Protein AF-S8DEQ6-F1 (afdb_monomer_lite)

pLDDT: mean 71.31, std 13.89, range [41.47, 92.44]

Radius of gyration: 19.78 Å; chains: 1; bounding box: 53×26×53 Å

Secondary structure (DSSP, 8-state):
--SSS-TTTTHHHHHHHHHHHHHHHHHHHHHHHHHHHHT-TT--HHHHHHHHHHHHHHHHHHTTSS--TTSS---HHHHHHHHHHHHHHHHHHGGGS--

Sequence (99 aa):
NFAAIIPGDSVAGLVVSNGILNFLNIYNTMLIVRLVLTWFPNAPPVVVSPLSTLCDPYLNIFRGIIPPLGGSLDLSPILAFLVLNAFSSTAAALPAELP

Foldseek 3Di:
DPPPPDPCVPPVVVCVVVVVVVVVVVLVVLLVVLQVQLVDPDRDCVSNVVSCVSCVVVVVVVPPVDPQPPDRRDCVVVVVVVVVVVVVVVVVCVVVPDD

Organism: NCBI:txid192259

Structure (mmCIF, N/CA/C/O backbone):
data_AF-S8DEQ6-F1
#
_entry.id   AF-S8DEQ6-F1
#
loop_
_atom_site.group_PDB
_atom_site.id
_atom_site.type_symbol
_atom_site.label_atom_id
_atom_site.label_alt_id
_atom_site.label_comp_id
_atom_site.label_asym_id
_atom_site.label_entity_id
_atom_site.label_seq_id
_atom_site.pdbx_PDB_ins_code
_atom_site.Cartn_x
_atom_site.Cartn_y
_atom_site.Cartn_z
_atom_site.occupancy
_atom_site.B_iso_or_equiv
_atom_site.auth_seq_id
_atom_site.auth_comp_id
_atom_site.auth_asym_id
_atom_site.auth_atom_id
_atom_site.pdbx_PDB_model_num
ATOM 1 N N . ASN A 1 1 ? 25.142 -9.696 -34.608 1.00 41.47 1 ASN A N 1
ATOM 2 C CA . ASN A 1 1 ? 25.346 -8.248 -34.410 1.00 41.47 1 ASN A CA 1
ATOM 3 C C . ASN A 1 1 ? 23.988 -7.549 -34.516 1.00 41.47 1 ASN A C 1
ATOM 5 O O . ASN A 1 1 ? 23.666 -7.010 -35.562 1.00 41.47 1 ASN A O 1
ATOM 9 N N . PHE A 1 2 ? 23.149 -7.675 -33.480 1.00 42.25 2 PHE A N 1
ATOM 10 C CA . PHE A 1 2 ? 21.767 -7.153 -33.447 1.00 42.25 2 PHE A CA 1
ATOM 11 C C . PHE A 1 2 ? 21.610 -5.954 -32.488 1.00 42.25 2 PHE A C 1
ATOM 13 O O . PHE A 1 2 ? 20.505 -5.468 -32.285 1.00 42.25 2 PHE A O 1
ATOM 20 N N . ALA A 1 3 ? 22.715 -5.461 -31.918 1.00 54.91 3 ALA A N 1
ATOM 21 C CA . ALA A 1 3 ? 22.726 -4.392 -30.916 1.00 54.91 3 ALA A CA 1
ATOM 22 C C . ALA A 1 3 ? 22.797 -2.968 -31.510 1.00 54.91 3 ALA A C 1
ATOM 24 O O . ALA A 1 3 ? 22.835 -2.008 -30.758 1.00 54.91 3 ALA A O 1
ATOM 25 N N . ALA A 1 4 ? 22.830 -2.809 -32.839 1.00 56.03 4 ALA A N 1
ATOM 26 C CA . ALA A 1 4 ? 23.157 -1.532 -33.488 1.00 56.03 4 ALA A CA 1
ATOM 27 C C . ALA A 1 4 ? 21.979 -0.828 -34.202 1.00 56.03 4 ALA A C 1
ATOM 29 O O . ALA A 1 4 ? 22.217 0.096 -34.972 1.00 56.03 4 ALA A O 1
ATOM 30 N N . ILE A 1 5 ? 20.723 -1.260 -34.010 1.00 61.47 5 ILE A N 1
ATOM 31 C CA . ILE A 1 5 ? 19.575 -0.776 -34.816 1.00 61.47 5 ILE A CA 1
ATOM 32 C C . ILE A 1 5 ? 18.491 -0.021 -34.022 1.00 61.47 5 ILE A C 1
ATOM 34 O O . ILE A 1 5 ? 17.578 0.524 -34.635 1.00 61.47 5 ILE A O 1
ATOM 38 N N . ILE A 1 6 ? 18.592 0.129 -32.696 1.00 58.22 6 ILE A N 1
ATOM 39 C CA . ILE A 1 6 ? 17.640 0.975 -31.950 1.00 58.22 6 ILE A CA 1
ATOM 40 C C . ILE A 1 6 ? 18.342 2.235 -31.437 1.00 58.22 6 ILE A C 1
ATOM 42 O O . ILE A 1 6 ? 19.023 2.156 -30.422 1.00 58.22 6 ILE A O 1
ATOM 46 N N . PRO A 1 7 ? 18.164 3.404 -32.081 1.00 52.47 7 PRO A N 1
ATOM 47 C CA . PRO A 1 7 ? 18.552 4.675 -31.482 1.00 52.47 7 PRO A CA 1
ATOM 48 C C . PRO A 1 7 ? 17.613 4.956 -30.293 1.00 52.47 7 PRO A C 1
ATOM 50 O O . PRO A 1 7 ? 16.493 5.425 -30.485 1.00 52.47 7 PRO A O 1
ATOM 53 N N . GLY A 1 8 ? 18.023 4.604 -29.065 1.00 53.75 8 GLY A N 1
ATOM 54 C CA . GLY A 1 8 ? 17.204 4.779 -27.845 1.00 53.75 8 GLY A CA 1
ATOM 55 C C . GLY A 1 8 ? 17.453 3.778 -26.704 1.00 53.75 8 GLY A C 1
ATOM 56 O O . GLY A 1 8 ? 16.869 3.894 -25.627 1.00 53.75 8 GLY A O 1
ATOM 57 N N . ASP A 1 9 ? 18.342 2.822 -26.921 1.00 60.38 9 ASP A N 1
ATOM 58 C CA . ASP A 1 9 ? 18.729 1.678 -26.096 1.00 60.38 9 ASP A CA 1
ATOM 59 C C . ASP A 1 9 ? 19.263 2.002 -24.685 1.00 60.38 9 ASP A C 1
ATOM 61 O O . ASP A 1 9 ? 19.093 1.185 -23.781 1.00 60.38 9 ASP A O 1
ATOM 65 N N . SER A 1 10 ? 19.805 3.199 -24.429 1.00 62.03 10 SER A N 1
ATOM 66 C CA . SER A 1 10 ? 20.256 3.577 -23.074 1.00 62.03 10 SER A CA 1
ATOM 67 C C . SER A 1 10 ? 19.240 4.419 -22.298 1.00 62.03 10 SER A C 1
ATOM 69 O O . SER A 1 10 ? 18.956 4.145 -21.134 1.00 62.03 10 SER A O 1
ATOM 71 N N . VAL A 1 11 ? 18.631 5.422 -22.935 1.00 70.75 11 VAL A N 1
ATOM 72 C CA . VAL A 1 11 ? 17.699 6.342 -22.257 1.00 70.75 11 VAL A CA 1
ATOM 73 C C . VAL A 1 11 ? 16.325 5.723 -22.028 1.00 70.75 11 VAL A C 1
ATOM 75 O O . VAL A 1 11 ? 15.780 5.882 -20.941 1.00 70.75 11 VAL A O 1
ATOM 78 N N . ALA A 1 12 ? 15.779 4.968 -22.987 1.00 75.25 12 ALA A N 1
ATOM 79 C CA . ALA A 1 12 ? 14.505 4.280 -22.782 1.00 75.25 12 ALA A CA 1
ATOM 80 C C . ALA A 1 12 ? 14.652 3.170 -21.729 1.00 75.25 12 ALA A C 1
ATOM 82 O O . ALA A 1 12 ? 13.825 3.071 -20.826 1.00 75.25 12 ALA A O 1
ATOM 83 N N . GLY A 1 13 ? 15.746 2.400 -21.785 1.00 76.62 13 GLY A N 1
ATOM 84 C CA . GLY A 1 13 ? 16.069 1.389 -20.776 1.00 76.62 13 GLY A CA 1
ATOM 85 C C . GLY A 1 13 ? 16.248 1.988 -19.378 1.00 76.62 13 GLY A C 1
ATOM 86 O O . GLY A 1 13 ? 15.695 1.469 -18.410 1.00 76.62 13 GLY A O 1
ATOM 87 N N . LEU A 1 14 ? 16.943 3.124 -19.270 1.00 79.25 14 LEU A N 1
ATOM 88 C CA . LEU A 1 14 ? 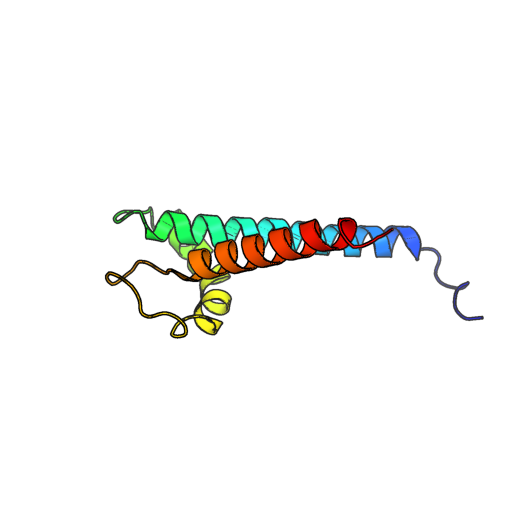17.133 3.840 -18.010 1.00 79.25 14 LEU A CA 1
ATOM 89 C C . LEU A 1 14 ? 15.822 4.416 -17.462 1.00 79.25 14 LEU A C 1
ATOM 91 O O . LEU A 1 14 ? 15.559 4.294 -16.269 1.00 79.25 14 LEU A O 1
ATOM 95 N N . VAL A 1 15 ? 14.987 5.024 -18.309 1.00 84.25 15 VAL A N 1
ATOM 96 C CA . VAL A 1 15 ? 13.688 5.581 -17.897 1.00 84.25 15 VAL A CA 1
ATOM 97 C C . VAL A 1 15 ? 12.745 4.474 -17.438 1.00 84.25 15 VAL A C 1
ATOM 99 O O . VAL A 1 15 ? 12.099 4.627 -16.405 1.00 84.25 15 VAL A O 1
ATOM 102 N N . VAL A 1 16 ? 12.698 3.345 -18.148 1.00 87.44 16 VAL A N 1
ATOM 103 C CA . VAL A 1 16 ? 11.881 2.189 -17.753 1.00 87.44 16 VAL A CA 1
ATOM 104 C C . VAL A 1 16 ? 12.399 1.579 -16.450 1.00 87.44 16 VAL A C 1
ATOM 106 O O . VAL A 1 16 ? 11.610 1.358 -15.535 1.00 87.44 16 VAL A O 1
ATOM 109 N N . SER A 1 17 ? 13.713 1.372 -16.324 1.00 82.06 17 SER A N 1
ATOM 110 C CA . SER A 1 17 ? 14.335 0.837 -15.106 1.00 82.06 17 SER A CA 1
ATOM 111 C C . SER A 1 17 ? 14.065 1.731 -13.892 1.00 82.06 17 SER A C 1
ATOM 113 O O . SER A 1 17 ? 13.532 1.274 -12.880 1.00 82.06 17 SER A O 1
ATOM 115 N N . ASN A 1 18 ? 14.319 3.036 -14.019 1.00 87.69 18 ASN A N 1
ATOM 116 C CA . ASN A 1 18 ? 14.038 4.001 -12.958 1.00 87.69 18 ASN A CA 1
ATOM 117 C C . ASN A 1 18 ? 12.540 4.114 -12.660 1.00 87.69 18 ASN A C 1
ATOM 119 O O . ASN A 1 18 ? 12.160 4.246 -11.500 1.00 87.69 18 ASN A O 1
ATOM 123 N N . GLY A 1 19 ? 11.682 4.037 -13.680 1.00 90.94 19 GLY A N 1
ATOM 124 C CA . GLY A 1 19 ? 10.231 4.048 -13.517 1.00 90.94 19 GLY A CA 1
ATOM 125 C C . GLY A 1 19 ? 9.737 2.866 -12.684 1.00 90.94 19 GLY A C 1
ATOM 126 O O . GLY A 1 19 ? 8.959 3.061 -11.752 1.00 90.94 19 GLY A O 1
ATOM 127 N N . ILE A 1 20 ? 10.243 1.662 -12.962 1.00 91.69 20 ILE A N 1
ATOM 128 C CA . ILE A 1 20 ? 9.925 0.449 -12.197 1.00 91.69 20 ILE A CA 1
ATOM 129 C C . ILE A 1 20 ? 10.438 0.570 -10.760 1.00 91.69 20 ILE A C 1
ATOM 131 O O . ILE A 1 20 ? 9.675 0.339 -9.824 1.00 91.69 20 ILE A O 1
ATOM 135 N N . LEU A 1 21 ? 11.698 0.972 -10.562 1.00 91.06 21 LEU A N 1
ATOM 136 C CA . LEU A 1 21 ? 12.271 1.140 -9.222 1.00 91.06 21 LEU A CA 1
ATOM 137 C C . LEU A 1 21 ? 11.488 2.161 -8.392 1.00 91.06 21 LEU A C 1
ATOM 139 O O . LEU A 1 21 ? 11.178 1.916 -7.226 1.00 91.06 21 LEU A O 1
ATOM 143 N N . ASN A 1 22 ? 11.124 3.291 -8.996 1.00 92.44 22 ASN A N 1
ATOM 144 C CA . ASN A 1 22 ? 10.340 4.316 -8.325 1.00 92.44 22 ASN A CA 1
ATOM 145 C C . ASN A 1 22 ? 8.929 3.814 -7.985 1.00 92.44 22 ASN A C 1
ATOM 147 O O . ASN A 1 22 ? 8.466 3.992 -6.862 1.00 92.44 22 ASN A O 1
ATOM 151 N N . PHE A 1 23 ? 8.269 3.118 -8.916 1.00 92.44 23 PHE A N 1
ATOM 152 C CA . PHE A 1 23 ? 6.970 2.497 -8.664 1.00 92.44 23 PHE A CA 1
ATOM 153 C C . PHE A 1 23 ? 7.023 1.524 -7.480 1.00 92.44 23 PHE A C 1
ATOM 155 O O . PHE A 1 23 ? 6.189 1.614 -6.581 1.00 92.44 23 PHE A O 1
ATOM 162 N N . LEU A 1 24 ? 8.025 0.641 -7.439 1.00 89.81 24 LEU A N 1
ATOM 163 C CA . LEU A 1 24 ? 8.204 -0.319 -6.348 1.00 89.81 24 LEU A CA 1
ATOM 164 C C . LEU A 1 24 ? 8.441 0.379 -5.004 1.00 89.81 24 LEU A C 1
ATOM 166 O O . LEU A 1 24 ? 7.846 -0.017 -4.005 1.00 89.81 24 LEU A O 1
ATOM 170 N N . ASN A 1 25 ? 9.243 1.447 -4.974 1.00 89.56 25 ASN A N 1
ATOM 171 C CA . ASN A 1 25 ? 9.470 2.236 -3.760 1.00 89.56 25 ASN A CA 1
ATOM 172 C C . ASN A 1 25 ? 8.185 2.902 -3.248 1.00 89.56 25 ASN A C 1
ATOM 174 O O . ASN A 1 25 ? 7.893 2.862 -2.048 1.00 89.56 25 ASN A O 1
ATOM 178 N N . ILE A 1 26 ? 7.391 3.486 -4.148 1.00 92.25 26 ILE A N 1
ATOM 179 C CA . ILE A 1 26 ? 6.112 4.108 -3.794 1.00 92.25 26 ILE A CA 1
ATOM 180 C C . ILE A 1 26 ? 5.123 3.037 -3.315 1.00 92.25 26 ILE A C 1
ATOM 182 O O . ILE A 1 26 ? 4.465 3.230 -2.294 1.00 92.25 26 ILE A O 1
ATOM 186 N N . TYR A 1 27 ? 5.046 1.890 -3.994 1.00 88.31 27 TYR A N 1
ATOM 187 C CA . TYR A 1 27 ? 4.179 0.780 -3.596 1.00 88.31 27 TYR A CA 1
ATOM 188 C C . TYR A 1 27 ? 4.565 0.205 -2.228 1.00 88.31 27 TYR A C 1
ATOM 190 O O . TYR A 1 27 ? 3.702 0.019 -1.371 1.00 88.31 27 TYR A O 1
ATOM 198 N N . ASN A 1 28 ? 5.861 0.026 -1.969 1.00 83.81 28 ASN A N 1
ATOM 199 C CA . ASN A 1 28 ? 6.372 -0.372 -0.659 1.00 83.81 28 ASN A CA 1
ATOM 200 C C . ASN A 1 28 ? 5.977 0.638 0.432 1.00 83.81 28 ASN A C 1
ATOM 202 O O . ASN A 1 28 ? 5.499 0.259 1.499 1.00 83.81 28 ASN A O 1
ATOM 206 N N . THR A 1 29 ? 6.094 1.935 0.139 1.00 85.31 29 THR A N 1
ATOM 207 C CA . THR A 1 29 ? 5.660 2.998 1.057 1.00 85.31 29 THR A CA 1
ATOM 208 C C . THR A 1 29 ? 4.151 2.932 1.314 1.00 85.31 29 THR A C 1
ATOM 210 O O . THR A 1 29 ? 3.725 3.037 2.463 1.00 85.31 29 THR A O 1
ATOM 213 N N . MET A 1 30 ? 3.332 2.693 0.283 1.00 87.62 30 MET A N 1
ATOM 214 C CA . MET A 1 30 ? 1.882 2.516 0.432 1.00 87.62 30 MET A CA 1
ATOM 215 C C . MET A 1 30 ? 1.529 1.316 1.319 1.00 87.62 30 MET A C 1
ATOM 217 O O . MET A 1 30 ? 0.651 1.444 2.171 1.00 87.62 30 MET A O 1
ATOM 221 N N . LEU A 1 31 ? 2.229 0.186 1.180 1.00 83.25 31 LEU A N 1
ATOM 222 C CA . LEU A 1 31 ? 2.036 -0.990 2.037 1.00 83.25 31 LEU A CA 1
ATOM 223 C C . LEU A 1 31 ? 2.368 -0.691 3.506 1.00 83.25 31 LEU A C 1
ATOM 225 O O . LEU A 1 31 ? 1.607 -1.068 4.398 1.00 83.25 31 LEU A O 1
ATOM 229 N N . ILE A 1 32 ? 3.459 0.037 3.763 1.00 80.75 32 ILE A N 1
ATOM 230 C CA . ILE A 1 32 ? 3.833 0.472 5.117 1.00 80.75 32 ILE A CA 1
ATOM 231 C C . ILE A 1 32 ? 2.764 1.407 5.698 1.00 80.75 32 ILE A C 1
ATOM 233 O O . ILE A 1 32 ? 2.340 1.226 6.837 1.00 80.75 32 ILE A O 1
ATOM 237 N N . VAL A 1 33 ? 2.278 2.379 4.921 1.00 84.31 33 VAL A N 1
ATOM 238 C CA . VAL A 1 33 ? 1.213 3.293 5.365 1.00 84.31 33 VAL A CA 1
ATOM 239 C C . VAL A 1 33 ? -0.081 2.528 5.648 1.00 84.31 33 VAL A C 1
ATOM 241 O O . VAL A 1 33 ? -0.685 2.730 6.700 1.00 84.31 33 VAL A O 1
ATOM 244 N N . ARG A 1 34 ? -0.496 1.620 4.752 1.00 83.38 34 ARG A N 1
ATOM 245 C CA . ARG A 1 34 ? -1.689 0.772 4.921 1.00 83.38 34 ARG A CA 1
ATOM 246 C C . ARG A 1 34 ? -1.639 0.023 6.243 1.00 83.38 34 ARG A C 1
ATOM 248 O O . ARG A 1 34 ? -2.643 -0.023 6.949 1.00 83.38 34 ARG A O 1
ATOM 255 N N . LEU A 1 35 ? -0.475 -0.521 6.569 1.00 75.38 35 LEU A N 1
ATOM 256 C CA . LEU A 1 35 ? -0.243 -1.226 7.809 1.00 75.38 35 LEU A CA 1
ATOM 257 C C . LEU A 1 35 ? -0.318 -0.303 9.024 1.00 75.38 35 LEU A C 1
ATOM 259 O O . LEU A 1 35 ? -1.065 -0.593 9.950 1.00 75.38 35 LEU A O 1
ATOM 263 N N . VAL A 1 36 ? 0.426 0.802 9.033 1.00 79.06 36 VAL A N 1
ATOM 264 C CA . VAL A 1 36 ? 0.406 1.746 10.158 1.00 79.06 36 VAL A CA 1
ATOM 265 C C . VAL A 1 36 ? -1.026 2.216 10.424 1.00 79.06 36 VAL A C 1
ATOM 267 O O . VAL A 1 36 ? -1.446 2.282 11.574 1.00 79.06 36 VAL A O 1
ATOM 270 N N . LEU A 1 37 ? -1.822 2.439 9.372 1.00 76.12 37 LEU A N 1
ATOM 271 C CA . LEU A 1 37 ? -3.239 2.786 9.488 1.00 76.12 37 LEU A CA 1
ATOM 272 C C . LEU A 1 37 ? -4.106 1.682 10.115 1.00 76.12 37 LEU A C 1
ATOM 274 O O . LEU A 1 37 ? -5.083 2.023 10.774 1.00 76.12 37 LEU A O 1
ATOM 278 N N . THR A 1 38 ? -3.767 0.393 9.979 1.00 73.12 38 THR A N 1
ATOM 279 C CA . THR A 1 38 ? -4.492 -0.692 10.684 1.00 73.12 38 THR A CA 1
ATOM 280 C C . THR A 1 38 ? -4.310 -0.658 12.199 1.00 73.12 38 THR A C 1
ATOM 282 O O . THR A 1 38 ? -5.133 -1.211 12.924 1.00 73.12 38 THR A O 1
ATOM 285 N N . TRP A 1 39 ? -3.269 0.018 12.696 1.00 70.19 39 TRP A N 1
ATOM 286 C CA . TRP A 1 39 ? -3.036 0.184 14.133 1.00 70.19 39 TRP A 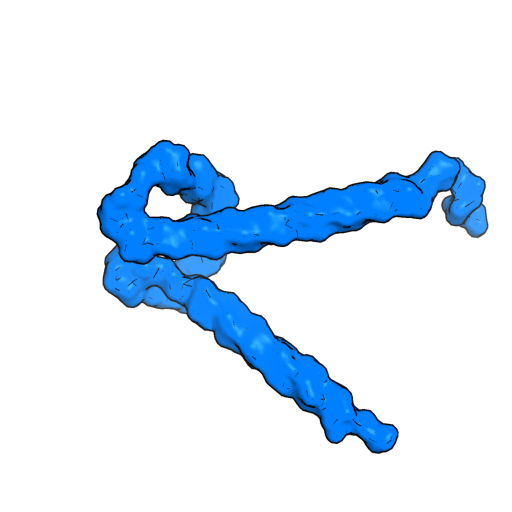CA 1
ATOM 287 C C . TRP A 1 39 ? -3.902 1.290 14.741 1.00 70.19 39 TRP A C 1
ATOM 289 O O . TRP A 1 39 ? -4.050 1.355 15.961 1.00 70.19 39 TRP A O 1
ATOM 299 N N . PHE A 1 40 ? -4.497 2.148 13.906 1.00 72.94 40 PHE A N 1
ATOM 300 C CA . PHE A 1 40 ? -5.403 3.198 14.350 1.00 72.94 40 PHE A CA 1
ATOM 301 C C . PHE A 1 40 ? -6.859 2.710 14.285 1.00 72.94 40 PHE A C 1
ATOM 303 O O . PHE A 1 40 ? -7.382 2.486 13.194 1.00 72.94 40 PHE A O 1
ATOM 310 N N . PRO A 1 41 ? -7.575 2.626 15.422 1.00 64.88 41 PRO A N 1
ATOM 311 C CA . PRO A 1 41 ? -8.946 2.106 15.463 1.00 64.88 41 PRO A CA 1
ATOM 312 C C . PRO A 1 41 ? -9.985 3.008 14.768 1.00 64.88 41 PRO A C 1
ATOM 314 O O . PRO A 1 41 ? -11.100 2.566 14.518 1.00 64.88 41 PRO A O 1
ATOM 317 N N . ASN A 1 42 ? -9.638 4.263 14.455 1.00 79.50 42 ASN A N 1
ATOM 318 C CA . ASN A 1 42 ? -10.506 5.249 13.794 1.00 79.50 42 ASN A CA 1
ATOM 319 C C . ASN A 1 42 ? -9.781 5.968 12.638 1.00 79.50 42 ASN A C 1
ATOM 321 O O . ASN A 1 42 ? -9.775 7.196 12.545 1.00 79.50 42 ASN A O 1
ATOM 325 N N . ALA A 1 43 ? -9.113 5.213 11.763 1.00 82.00 43 ALA A N 1
ATOM 326 C CA . ALA A 1 43 ? -8.489 5.791 10.575 1.00 82.00 43 ALA A CA 1
ATOM 327 C C . ALA A 1 43 ? -9.552 6.326 9.579 1.00 82.00 43 ALA A C 1
ATOM 329 O O . ALA A 1 43 ? -10.546 5.640 9.320 1.00 82.00 43 ALA A O 1
ATOM 330 N N . PRO A 1 44 ? -9.363 7.521 8.979 1.00 86.62 44 PRO A N 1
ATOM 331 C CA . PRO A 1 44 ? -10.327 8.096 8.042 1.00 86.62 44 PRO A CA 1
ATOM 332 C C . PRO A 1 44 ? -10.575 7.193 6.815 1.00 86.62 44 PRO A C 1
ATOM 334 O O . PRO A 1 44 ? -9.621 6.872 6.096 1.00 86.62 44 PRO A O 1
ATOM 337 N N . PRO A 1 45 ? -11.839 6.853 6.483 1.00 85.75 45 PRO A N 1
ATOM 338 C CA . PRO A 1 45 ? -12.161 5.981 5.348 1.00 85.75 45 PRO A CA 1
ATOM 339 C C . PRO A 1 45 ? -11.670 6.521 4.002 1.00 85.75 45 PRO A C 1
ATOM 341 O O . PRO A 1 45 ? -11.306 5.747 3.120 1.00 85.75 45 PRO A O 1
ATOM 344 N N . VAL A 1 46 ? -11.603 7.850 3.865 1.00 88.31 46 VAL A N 1
ATOM 345 C CA . VAL A 1 46 ? -11.108 8.536 2.661 1.00 88.31 46 VAL A CA 1
ATOM 346 C C . VAL A 1 46 ? -9.654 8.180 2.331 1.00 88.31 46 VAL A C 1
ATOM 348 O O . VAL A 1 46 ? -9.282 8.162 1.163 1.00 88.31 46 VAL A O 1
ATOM 351 N N . VAL A 1 47 ? -8.845 7.843 3.341 1.00 85.00 47 VAL A N 1
ATOM 352 C CA . VAL A 1 47 ? -7.446 7.423 3.164 1.00 85.00 47 VAL A CA 1
ATOM 353 C C . VAL A 1 47 ? -7.342 5.898 3.113 1.00 85.00 47 VAL A C 1
ATOM 355 O O . VAL A 1 47 ? -6.610 5.347 2.294 1.00 85.00 47 VAL A O 1
ATOM 358 N N . VAL A 1 48 ? -8.107 5.193 3.951 1.00 86.19 48 VAL A N 1
ATOM 359 C CA . VAL A 1 48 ? -8.030 3.728 4.065 1.00 86.19 48 VAL A CA 1
ATOM 360 C C . VAL A 1 48 ? -8.609 3.014 2.844 1.00 86.19 48 VAL A C 1
ATOM 362 O O . VAL A 1 48 ? -8.020 2.041 2.383 1.00 86.19 48 VAL A O 1
ATOM 365 N N . SER A 1 49 ? -9.733 3.477 2.294 1.00 87.62 49 SER A N 1
ATOM 366 C CA . SER A 1 49 ? -10.415 2.828 1.164 1.00 87.62 49 SER A CA 1
ATOM 367 C C . SER A 1 49 ? -9.546 2.702 -0.099 1.00 87.62 49 SER A C 1
ATOM 369 O O . SER A 1 49 ? -9.454 1.594 -0.641 1.00 87.62 49 SER A O 1
ATOM 371 N N . PRO A 1 50 ? -8.877 3.767 -0.590 1.00 89.56 50 PRO A N 1
ATOM 372 C CA . PRO A 1 50 ? -8.015 3.643 -1.765 1.00 89.56 50 PRO A CA 1
ATOM 373 C C . PRO A 1 50 ? -6.786 2.769 -1.488 1.00 89.56 50 PRO A C 1
ATOM 375 O O . PRO A 1 50 ? -6.439 1.926 -2.312 1.00 89.56 50 PRO A O 1
ATOM 378 N N . LEU A 1 51 ? -6.170 2.899 -0.307 1.00 86.75 51 LEU A N 1
ATOM 379 C CA . LEU A 1 51 ? -5.033 2.060 0.082 1.00 86.75 51 LEU A CA 1
ATOM 380 C C . LEU A 1 51 ? -5.421 0.585 0.160 1.00 86.75 51 LEU A C 1
ATOM 382 O O . LEU A 1 51 ? -4.676 -0.256 -0.327 1.00 86.75 51 LEU A O 1
ATOM 386 N N . SER A 1 52 ? -6.591 0.271 0.715 1.00 85.19 52 SER A N 1
ATOM 387 C CA . SER A 1 52 ? -7.095 -1.103 0.800 1.00 85.19 52 SER A CA 1
ATOM 388 C C . SER A 1 52 ? -7.319 -1.686 -0.592 1.00 85.19 52 SER A C 1
ATOM 390 O O . SER A 1 52 ? -6.877 -2.785 -0.888 1.00 85.19 52 SER A O 1
ATOM 392 N N . THR A 1 53 ? -7.892 -0.906 -1.509 1.00 87.88 53 THR A N 1
ATOM 393 C CA . THR A 1 53 ? -8.120 -1.354 -2.893 1.00 87.88 53 THR A CA 1
ATOM 394 C C . THR A 1 53 ? -6.816 -1.729 -3.611 1.00 87.88 53 THR A C 1
ATOM 396 O O . THR A 1 53 ? -6.785 -2.696 -4.369 1.00 87.88 53 THR A O 1
ATOM 399 N N . LEU A 1 54 ? -5.730 -0.990 -3.363 1.00 89.00 54 LEU A N 1
ATOM 400 C CA . LEU A 1 54 ? -4.430 -1.204 -4.014 1.00 89.00 54 LEU A CA 1
ATOM 401 C C . LEU A 1 54 ? -3.541 -2.231 -3.295 1.00 89.00 54 LEU A C 1
ATOM 403 O O . LEU A 1 54 ? -2.767 -2.948 -3.932 1.00 89.00 54 LEU A O 1
ATOM 407 N N . CYS A 1 55 ? -3.612 -2.278 -1.967 1.00 87.06 55 CYS A N 1
ATOM 408 C CA . CYS A 1 55 ? -2.722 -3.081 -1.133 1.00 87.06 55 CYS A CA 1
ATOM 409 C C . CYS A 1 55 ? -3.328 -4.441 -0.781 1.00 87.06 55 CYS A C 1
ATOM 411 O O . CYS A 1 55 ? -2.594 -5.423 -0.702 1.00 87.06 55 CYS A O 1
ATOM 413 N N . ASP A 1 56 ? -4.647 -4.533 -0.589 1.00 85.31 56 ASP A N 1
ATOM 414 C CA . ASP A 1 56 ? -5.291 -5.755 -0.103 1.00 85.31 56 ASP A CA 1
ATOM 415 C C . ASP A 1 56 ? -5.128 -6.950 -1.059 1.00 85.31 56 ASP A C 1
ATOM 417 O O . ASP A 1 56 ? -4.881 -8.036 -0.549 1.00 85.31 56 ASP A O 1
ATOM 421 N N . PRO A 1 57 ? -5.181 -6.833 -2.405 1.00 84.88 57 PRO A N 1
ATOM 422 C CA . PRO A 1 57 ? -4.921 -7.974 -3.290 1.00 84.88 57 PRO A CA 1
ATOM 423 C C . PRO A 1 57 ? -3.537 -8.592 -3.074 1.00 84.88 57 PRO A C 1
ATOM 425 O O . PRO A 1 57 ? -3.403 -9.812 -3.063 1.00 84.88 57 PRO A O 1
ATOM 428 N N . TYR A 1 58 ? -2.521 -7.754 -2.851 1.00 82.69 58 TYR A N 1
ATOM 429 C CA . TYR A 1 58 ? -1.162 -8.196 -2.553 1.00 82.69 58 TYR A CA 1
ATOM 430 C C . TYR A 1 58 ? -1.062 -8.772 -1.139 1.00 82.69 58 TYR A C 1
ATOM 432 O O . TYR A 1 58 ? -0.552 -9.873 -0.953 1.00 82.69 58 TYR A O 1
ATOM 440 N N . LEU A 1 59 ? -1.605 -8.075 -0.138 1.00 76.62 59 LEU A N 1
ATOM 441 C CA . LEU A 1 59 ? -1.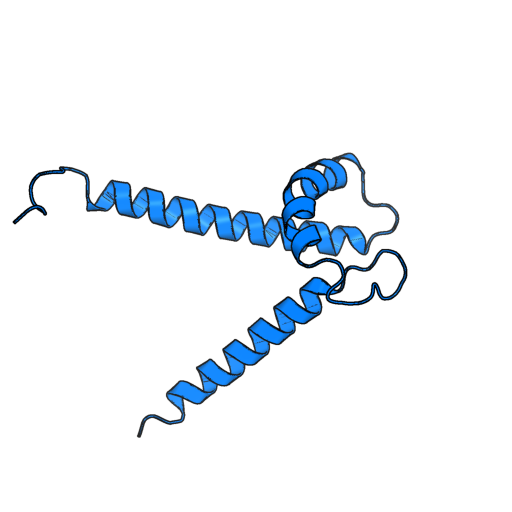591 -8.531 1.253 1.00 76.62 59 LEU A CA 1
ATOM 442 C C . LEU A 1 59 ? -2.379 -9.834 1.444 1.00 76.62 59 LEU A C 1
ATOM 444 O O . LEU A 1 59 ? -1.950 -10.692 2.208 1.00 76.62 59 LEU A O 1
ATOM 448 N N . ASN A 1 60 ? -3.485 -10.023 0.721 1.00 78.00 60 ASN A N 1
ATOM 449 C CA . ASN A 1 60 ? -4.321 -11.222 0.776 1.00 78.00 60 ASN A CA 1
ATOM 450 C C . ASN A 1 60 ? -3.579 -12.486 0.317 1.00 78.00 60 ASN A C 1
ATOM 452 O O . ASN A 1 60 ? -3.916 -13.564 0.792 1.00 78.00 60 ASN A O 1
ATOM 456 N N . ILE A 1 61 ? -2.555 -12.371 -0.538 1.00 77.56 61 ILE A N 1
ATOM 457 C CA . ILE A 1 61 ? -1.699 -13.508 -0.929 1.00 77.56 61 ILE A CA 1
ATOM 458 C C . ILE A 1 61 ? -0.896 -14.024 0.274 1.00 77.56 61 ILE A C 1
ATOM 460 O O . ILE A 1 61 ? -0.637 -15.219 0.386 1.00 77.56 61 ILE A O 1
ATOM 464 N N . PHE A 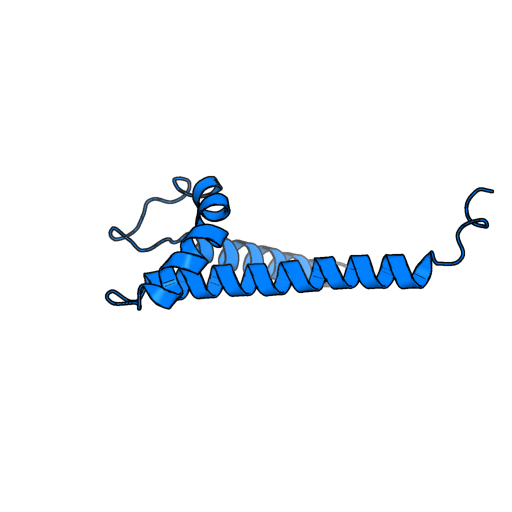1 62 ? -0.530 -13.128 1.192 1.00 67.94 62 PHE A N 1
ATOM 465 C CA . PHE A 1 62 ? 0.228 -13.450 2.401 1.00 67.94 62 PHE A CA 1
ATOM 466 C C . PHE A 1 62 ? -0.659 -13.578 3.651 1.00 67.94 62 PHE A C 1
ATOM 468 O O . PHE A 1 62 ? -0.182 -14.001 4.709 1.00 67.94 62 PHE A O 1
ATOM 475 N N . ARG A 1 63 ? -1.954 -13.235 3.560 1.00 68.19 63 ARG A N 1
ATOM 476 C CA . ARG A 1 63 ? -2.913 -13.423 4.658 1.00 68.19 63 ARG A CA 1
ATOM 477 C C . ARG A 1 63 ? -3.101 -14.906 4.938 1.00 68.19 63 ARG A C 1
ATOM 479 O O . ARG A 1 63 ? -3.235 -15.718 4.033 1.00 68.19 63 ARG A O 1
ATOM 486 N N . GLY A 1 64 ? -3.151 -15.242 6.223 1.00 60.06 64 GLY A N 1
ATOM 487 C CA . GLY A 1 64 ? -3.314 -16.621 6.685 1.00 60.06 64 GLY A CA 1
ATOM 488 C C . GLY A 1 64 ? -2.002 -17.382 6.886 1.00 60.06 64 GLY A C 1
ATOM 489 O O . GLY A 1 64 ? -2.037 -18.448 7.489 1.00 60.06 64 GLY A O 1
ATOM 490 N N . ILE A 1 65 ? -0.850 -16.829 6.475 1.00 63.91 65 ILE A N 1
ATOM 491 C CA . ILE A 1 65 ? 0.467 -17.385 6.837 1.00 63.91 65 ILE A CA 1
ATOM 492 C C . ILE A 1 65 ? 0.771 -17.133 8.324 1.00 63.91 65 ILE A C 1
ATOM 494 O O . ILE A 1 65 ? 1.337 -17.994 8.993 1.00 63.91 65 ILE A O 1
ATOM 498 N N . ILE A 1 66 ? 0.364 -15.976 8.863 1.00 55.66 66 ILE A N 1
ATOM 499 C CA . ILE A 1 66 ? 0.494 -15.639 10.288 1.00 55.66 66 ILE A CA 1
ATOM 500 C C . ILE A 1 66 ? -0.909 -15.447 10.888 1.00 55.66 66 ILE A C 1
ATOM 502 O O . ILE A 1 66 ? -1.701 -14.691 10.317 1.00 55.66 66 ILE A O 1
ATOM 506 N N . PRO A 1 67 ? -1.234 -16.083 12.030 1.00 54.94 67 PRO A N 1
ATOM 507 C CA . PRO A 1 67 ? -2.479 -15.833 12.749 1.00 54.94 67 PRO A CA 1
ATOM 508 C C . PRO A 1 67 ? -2.615 -14.346 13.131 1.00 54.94 67 PRO A C 1
ATOM 510 O O . PRO A 1 67 ? -1.648 -13.768 13.634 1.00 54.94 67 PRO A O 1
ATOM 513 N N . PRO A 1 68 ? -3.787 -13.713 12.941 1.00 56.91 68 PRO A N 1
ATOM 514 C CA . PRO A 1 68 ? -4.000 -12.326 13.347 1.00 56.91 68 PRO A CA 1
ATOM 515 C C . PRO A 1 68 ? -3.924 -12.207 14.879 1.00 56.91 68 PRO A C 1
ATOM 517 O O . PRO A 1 68 ? -4.798 -12.708 15.589 1.00 56.91 68 PRO A O 1
ATOM 520 N N . LEU A 1 69 ? -2.891 -11.544 15.413 1.00 55.72 69 LEU A N 1
ATOM 521 C CA . LEU A 1 69 ? -2.789 -11.273 16.852 1.00 55.72 69 LEU A CA 1
ATOM 522 C C . LEU A 1 69 ? -3.659 -10.061 17.199 1.00 55.72 69 LEU A C 1
ATOM 524 O O . LEU A 1 69 ? -3.197 -8.928 17.182 1.00 55.72 69 LEU A O 1
ATOM 528 N N . GLY A 1 70 ? -4.932 -10.307 17.513 1.00 53.56 70 GLY A N 1
ATOM 529 C CA . GLY A 1 70 ? -5.853 -9.266 17.981 1.00 53.56 70 GLY A CA 1
ATOM 530 C C . GLY A 1 70 ? -6.770 -8.690 16.902 1.00 53.56 70 GLY A C 1
ATOM 531 O O . GLY A 1 70 ? -6.868 -7.477 16.764 1.00 53.56 70 GLY A O 1
ATOM 532 N N . GLY A 1 71 ? -7.458 -9.554 16.148 1.00 55.25 71 GLY A N 1
ATOM 533 C CA . GLY A 1 71 ? -8.660 -9.223 15.359 1.00 55.25 71 GLY A CA 1
ATOM 534 C C . GLY A 1 71 ? -8.459 -8.400 14.076 1.00 55.25 71 GLY A C 1
ATOM 535 O O . GLY A 1 71 ? -9.120 -8.689 13.083 1.00 55.25 71 GLY A O 1
ATOM 536 N N . SER A 1 72 ? -7.546 -7.423 14.065 1.00 55.06 72 SER A N 1
ATOM 537 C CA . SER A 1 72 ? -7.275 -6.518 12.929 1.00 55.06 72 SER A CA 1
ATOM 538 C C . SER A 1 72 ? -5.798 -6.136 12.750 1.00 55.06 72 SER A C 1
ATOM 540 O O . SER A 1 72 ? -5.471 -5.365 11.852 1.00 55.06 72 SER A O 1
ATOM 542 N N . LEU A 1 73 ? -4.906 -6.633 13.610 1.00 55.72 73 LEU A N 1
ATO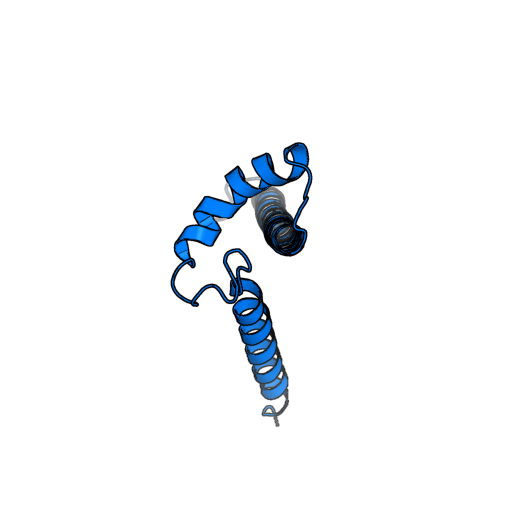M 543 C CA . LEU A 1 73 ? -3.469 -6.369 13.542 1.00 55.72 73 LEU A CA 1
ATOM 544 C C . LEU A 1 73 ? -2.797 -7.362 12.586 1.00 55.72 73 LEU A C 1
ATOM 546 O O . LEU A 1 73 ? -2.498 -8.500 12.956 1.00 55.72 73 LEU A O 1
ATOM 550 N N . ASP A 1 74 ? -2.560 -6.927 11.348 1.00 60.16 74 ASP A N 1
ATOM 551 C CA . ASP A 1 74 ? -1.768 -7.683 10.378 1.00 60.16 74 ASP A CA 1
ATOM 552 C C . ASP A 1 74 ? -0.279 -7.638 10.771 1.00 60.16 74 ASP A C 1
ATOM 554 O O . ASP A 1 74 ? 0.341 -6.578 10.818 1.00 60.16 74 ASP A O 1
ATOM 558 N N . LEU A 1 75 ? 0.316 -8.800 11.064 1.00 57.41 75 LEU A N 1
ATOM 559 C CA . LEU A 1 75 ? 1.723 -8.928 11.483 1.00 57.41 75 LEU A CA 1
ATOM 560 C C . LEU A 1 75 ? 2.692 -9.297 10.353 1.00 57.41 75 LEU A C 1
ATOM 562 O O . LEU A 1 75 ? 3.889 -9.458 10.598 1.00 57.41 75 LEU A O 1
ATOM 566 N N . SER A 1 76 ? 2.215 -9.349 9.107 1.00 57.97 76 SER A N 1
ATOM 567 C CA . SER A 1 76 ? 3.054 -9.475 7.902 1.00 57.97 76 SER A CA 1
ATOM 568 C C . SER A 1 76 ? 4.319 -8.583 7.874 1.00 57.97 76 SER A C 1
ATOM 570 O O . SER A 1 76 ? 5.350 -9.041 7.384 1.00 57.97 76 SER A O 1
ATOM 572 N N . PRO A 1 77 ? 4.332 -7.358 8.432 1.00 55.53 77 PRO A N 1
ATOM 573 C CA . PRO A 1 77 ? 5.529 -6.509 8.472 1.00 55.53 77 PRO A CA 1
ATOM 574 C C . PRO A 1 77 ? 6.590 -6.958 9.465 1.00 55.53 77 PRO A C 1
ATOM 576 O O . PRO A 1 77 ? 7.758 -6.651 9.262 1.00 55.53 77 PRO A O 1
ATOM 579 N N . ILE A 1 78 ? 6.221 -7.674 10.530 1.00 61.28 78 ILE A N 1
ATOM 580 C CA . ILE A 1 78 ? 7.207 -8.246 11.453 1.00 61.28 78 ILE A CA 1
ATOM 581 C C . ILE A 1 78 ? 8.031 -9.295 10.707 1.00 61.28 78 ILE A C 1
ATOM 583 O O . ILE A 1 78 ? 9.253 -9.293 10.817 1.00 61.28 78 ILE A O 1
ATOM 587 N N . LEU A 1 79 ? 7.387 -10.122 9.872 1.00 57.25 79 LEU A N 1
ATOM 588 C CA . LEU A 1 79 ? 8.092 -11.026 8.958 1.00 57.25 79 LEU A CA 1
ATOM 589 C C . LEU A 1 79 ? 8.952 -10.252 7.951 1.00 57.25 79 LEU A C 1
ATOM 591 O O . LEU A 1 79 ? 10.096 -10.631 7.727 1.00 57.25 79 LEU A O 1
ATOM 595 N N . ALA A 1 80 ? 8.447 -9.151 7.386 1.00 58.56 80 ALA A N 1
ATOM 596 C CA . ALA A 1 80 ? 9.210 -8.332 6.442 1.00 58.56 80 ALA A CA 1
ATOM 597 C C . ALA A 1 80 ? 10.481 -7.731 7.074 1.00 58.56 80 ALA A C 1
ATOM 599 O O . ALA A 1 80 ? 11.562 -7.837 6.495 1.00 58.56 80 ALA A O 1
ATOM 600 N N . PHE A 1 81 ? 10.386 -7.164 8.281 1.00 62.25 81 PHE A N 1
ATOM 601 C CA . PHE A 1 81 ? 11.543 -6.644 9.014 1.00 62.25 81 PHE A CA 1
ATOM 602 C C . PHE A 1 81 ? 12.483 -7.755 9.495 1.00 62.25 81 PHE A C 1
ATOM 604 O O . PHE A 1 81 ? 13.695 -7.568 9.447 1.00 62.25 81 PHE A O 1
ATOM 611 N N . LEU A 1 82 ? 11.963 -8.916 9.907 1.00 67.69 82 LEU A N 1
ATOM 612 C CA . LEU A 1 82 ? 12.774 -10.075 10.295 1.00 67.69 82 LEU A CA 1
ATOM 613 C C . LEU A 1 82 ? 13.596 -10.602 9.112 1.00 67.69 82 LEU A C 1
ATOM 615 O O . LEU A 1 82 ? 14.795 -10.824 9.250 1.00 67.69 82 LEU A O 1
ATOM 619 N N . VAL A 1 83 ? 12.970 -10.761 7.943 1.00 64.75 83 VAL A N 1
ATOM 620 C CA . VAL A 1 83 ? 13.645 -11.206 6.717 1.00 64.75 83 VAL A CA 1
ATOM 621 C C . VAL A 1 83 ? 14.687 -10.181 6.281 1.00 64.75 83 VAL A C 1
ATOM 623 O O . VAL A 1 83 ? 15.811 -10.563 5.967 1.00 64.75 83 VAL A O 1
ATOM 626 N N . LEU A 1 84 ? 14.362 -8.885 6.331 1.00 61.53 84 LEU A N 1
ATOM 627 C CA . LEU A 1 84 ? 15.306 -7.815 6.005 1.00 61.53 84 LEU A CA 1
ATOM 628 C C . LEU A 1 84 ? 16.509 -7.795 6.965 1.00 61.53 84 LEU A C 1
ATOM 630 O O . LEU A 1 84 ? 17.644 -7.614 6.527 1.00 61.53 84 LEU A O 1
ATOM 634 N N . ASN A 1 85 ? 16.286 -8.016 8.263 1.00 67.12 85 ASN A N 1
ATOM 635 C CA . ASN A 1 85 ? 17.349 -8.059 9.269 1.00 67.12 85 ASN A CA 1
ATOM 636 C C . ASN A 1 85 ? 18.221 -9.321 9.124 1.00 67.12 85 ASN A C 1
ATOM 638 O O . ASN A 1 85 ? 19.446 -9.233 9.174 1.00 67.12 85 ASN A O 1
ATOM 642 N N . ALA A 1 86 ? 17.617 -10.478 8.837 1.00 66.88 86 ALA A N 1
ATOM 643 C CA . ALA A 1 86 ? 18.337 -11.722 8.567 1.00 66.88 86 ALA A CA 1
ATOM 644 C C . ALA A 1 86 ? 19.187 -11.639 7.283 1.00 66.88 86 ALA A C 1
ATOM 646 O O . ALA A 1 86 ? 20.346 -12.059 7.275 1.00 66.88 86 ALA A O 1
ATOM 647 N N . PHE A 1 87 ? 18.660 -11.032 6.214 1.00 67.00 87 PHE A N 1
ATOM 648 C CA . PHE A 1 87 ? 19.426 -10.767 4.991 1.00 67.00 87 PHE A CA 1
ATOM 649 C C . PHE A 1 87 ? 20.544 -9.744 5.210 1.00 67.00 87 PHE A C 1
ATOM 651 O O . PHE A 1 87 ? 21.648 -9.923 4.709 1.00 67.00 87 PHE A O 1
ATOM 658 N N . SER A 1 88 ? 20.299 -8.696 5.998 1.00 68.31 88 SER A N 1
ATOM 659 C CA . SER A 1 88 ? 21.328 -7.698 6.324 1.00 68.31 88 SER A CA 1
ATOM 660 C C . SER A 1 88 ? 22.454 -8.299 7.171 1.00 68.31 88 SER A C 1
ATOM 662 O O . SER A 1 88 ? 23.621 -7.990 6.960 1.00 68.31 88 SER A O 1
ATOM 664 N N . SER A 1 89 ? 22.118 -9.206 8.091 1.00 61.78 89 SER A N 1
ATOM 665 C CA . SER A 1 89 ? 23.084 -9.887 8.962 1.00 61.78 89 SER A CA 1
ATOM 666 C C . SER A 1 89 ? 23.948 -10.902 8.206 1.00 61.78 89 SER A C 1
ATOM 668 O O . SER A 1 89 ? 25.135 -11.031 8.488 1.00 61.78 89 SER A O 1
ATOM 670 N N . THR A 1 90 ? 23.383 -11.593 7.213 1.00 61.34 90 THR A N 1
ATOM 671 C CA . THR A 1 90 ? 24.134 -12.514 6.337 1.00 61.34 90 THR A CA 1
ATOM 672 C C . THR A 1 90 ? 24.969 -11.766 5.296 1.00 61.34 90 THR A C 1
ATOM 674 O O . THR A 1 90 ? 26.127 -12.110 5.080 1.00 61.34 90 THR A O 1
ATOM 677 N N . ALA A 1 91 ? 24.449 -10.682 4.717 1.00 63.44 91 ALA A N 1
ATOM 678 C CA . ALA A 1 91 ? 25.207 -9.815 3.816 1.00 63.44 91 ALA A CA 1
ATOM 679 C C . ALA A 1 91 ? 26.359 -9.076 4.521 1.00 63.44 91 ALA A C 1
ATOM 681 O O . ALA A 1 91 ? 27.370 -8.799 3.886 1.00 63.44 91 ALA A O 1
ATOM 682 N N . ALA A 1 92 ? 26.237 -8.782 5.820 1.00 60.28 92 ALA A N 1
ATOM 683 C CA . ALA A 1 92 ? 27.325 -8.240 6.639 1.00 60.28 92 ALA A CA 1
ATOM 684 C C . ALA A 1 92 ? 28.366 -9.300 7.047 1.00 60.28 92 ALA A C 1
ATOM 686 O O . ALA A 1 92 ? 29.502 -8.944 7.356 1.00 60.28 92 ALA A O 1
ATOM 687 N N . ALA A 1 93 ? 28.005 -10.586 7.018 1.00 56.75 93 ALA A N 1
A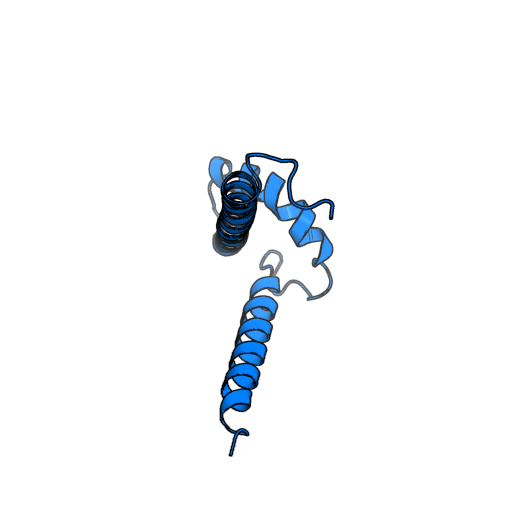TOM 688 C CA . ALA A 1 93 ? 28.934 -11.695 7.231 1.00 56.75 93 ALA A CA 1
ATOM 689 C C . ALA A 1 93 ? 29.740 -12.047 5.962 1.00 56.75 93 ALA A C 1
ATOM 691 O O . ALA A 1 93 ? 30.888 -12.463 6.075 1.00 56.75 93 ALA A O 1
ATOM 692 N N . LEU A 1 94 ? 29.190 -11.790 4.769 1.00 54.53 94 LEU A N 1
ATOM 693 C CA . LEU A 1 94 ? 29.847 -12.019 3.473 1.00 54.53 94 LEU A CA 1
ATOM 694 C C . LEU A 1 94 ? 31.191 -11.272 3.259 1.00 54.53 94 LEU A C 1
ATOM 696 O O . LEU A 1 94 ? 32.106 -11.840 2.668 1.00 54.53 94 LEU A O 1
ATOM 700 N N . PRO A 1 95 ? 31.383 -10.023 3.728 1.00 56.22 95 PRO A N 1
ATOM 701 C CA . PRO A 1 95 ? 32.691 -9.364 3.707 1.00 56.22 95 PRO A CA 1
ATOM 702 C C . PRO A 1 95 ? 33.635 -9.799 4.843 1.00 56.22 95 PRO A C 1
ATOM 704 O O . PRO A 1 95 ? 34.791 -9.388 4.832 1.00 56.22 95 PRO A O 1
ATOM 707 N N . ALA A 1 96 ? 33.186 -10.609 5.811 1.00 54.62 96 ALA A N 1
ATOM 708 C CA . ALA A 1 96 ? 34.026 -11.121 6.903 1.00 54.62 96 ALA A CA 1
ATOM 709 C C . ALA A 1 96 ? 34.743 -12.444 6.557 1.00 54.62 96 ALA A C 1
ATOM 711 O O . ALA A 1 96 ? 35.599 -12.894 7.316 1.00 54.62 96 ALA A O 1
ATOM 712 N N . GLU A 1 97 ? 34.411 -13.054 5.417 1.00 54.25 97 GLU A N 1
ATOM 713 C CA . GLU A 1 97 ? 35.001 -14.301 4.906 1.00 54.25 97 GLU A CA 1
ATOM 714 C C . GLU A 1 97 ? 35.892 -14.104 3.664 1.00 54.25 97 GLU A C 1
ATOM 716 O O . GLU A 1 97 ? 36.376 -15.078 3.087 1.00 54.25 97 GLU A O 1
ATOM 721 N N . LEU A 1 98 ? 36.161 -12.852 3.273 1.00 48.38 98 LEU A N 1
ATOM 722 C CA . LEU A 1 98 ? 37.186 -12.533 2.278 1.00 48.38 98 LEU A CA 1
ATOM 723 C C . LEU A 1 98 ? 38.546 -12.329 2.986 1.00 48.38 98 LEU A C 1
ATOM 725 O O . LEU A 1 98 ? 38.651 -11.392 3.782 1.00 48.38 98 LEU A O 1
ATOM 729 N N . PRO A 1 99 ? 39.552 -13.197 2.748 1.00 55.12 99 PRO A N 1
ATOM 730 C CA . PRO A 1 99 ? 40.910 -13.035 3.276 1.00 55.12 99 PRO A CA 1
ATOM 731 C C . PRO A 1 99 ? 41.670 -11.858 2.649 1.00 55.12 99 PRO A C 1
ATOM 733 O O . PRO A 1 99 ? 41.366 -11.488 1.489 1.00 55.12 99 PRO A O 1
#

InterPro domains:
  IPR003425 CCB3/YggT [PF02325] (19-89)
  IPR003425 CCB3/YggT [PTHR33219] (1-98)